Protein AF-A0A011QG50-F1 (afdb_monomer_lite)

Structure (mmCIF, N/CA/C/O backbone):
data_AF-A0A011QG50-F1
#
_entry.id   AF-A0A011QG50-F1
#
loop_
_atom_site.group_PDB
_atom_site.id
_atom_site.type_symbol
_atom_site.label_atom_id
_atom_site.label_alt_id
_atom_site.label_comp_id
_atom_site.label_asym_id
_atom_site.label_entity_id
_atom_site.label_seq_id
_atom_site.pdbx_PDB_ins_code
_atom_site.Cartn_x
_atom_site.Cartn_y
_atom_site.Cartn_z
_atom_site.occupancy
_atom_site.B_iso_or_equiv
_atom_site.auth_seq_id
_atom_site.auth_comp_id
_atom_site.auth_asym_id
_atom_site.auth_atom_id
_atom_site.pdbx_PDB_model_num
ATOM 1 N N . MET A 1 1 ? -49.825 -14.951 46.464 1.00 40.97 1 MET A N 1
ATOM 2 C CA . MET A 1 1 ? -49.455 -16.377 46.532 1.00 40.97 1 MET A CA 1
ATOM 3 C C . MET A 1 1 ? -49.223 -16.840 45.096 1.00 40.97 1 MET A C 1
ATOM 5 O O . MET A 1 1 ? -50.150 -16.717 44.315 1.00 40.97 1 MET A O 1
ATOM 9 N N . VAL A 1 2 ? -47.996 -17.298 44.789 1.00 45.53 2 VAL A N 1
ATOM 10 C CA . VAL A 1 2 ? -47.528 -17.966 43.540 1.00 45.53 2 VAL A CA 1
ATOM 11 C C . VAL A 1 2 ? -47.334 -17.045 42.309 1.00 45.53 2 VAL A C 1
ATOM 13 O O . VAL A 1 2 ? -48.297 -16.632 41.684 1.00 45.53 2 VAL A O 1
ATOM 16 N N . ARG A 1 3 ? -46.117 -16.498 42.114 1.00 43.34 3 ARG A N 1
ATOM 17 C CA . ARG A 1 3 ? -45.007 -16.965 41.225 1.00 43.34 3 ARG A CA 1
ATOM 18 C C . ARG A 1 3 ? -45.334 -16.807 39.729 1.00 43.34 3 ARG A C 1
ATOM 20 O O . ARG A 1 3 ? -46.219 -17.487 39.243 1.00 43.34 3 ARG A O 1
ATOM 27 N N . SER A 1 4 ? -44.786 -15.837 38.994 1.00 47.53 4 SER A N 1
ATOM 28 C CA . SER A 1 4 ? -43.402 -15.739 38.478 1.00 47.53 4 SER A CA 1
ATOM 29 C C . SER A 1 4 ? -42.920 -16.968 37.684 1.00 47.53 4 SER A C 1
ATOM 31 O O . SER A 1 4 ? -43.011 -18.094 38.173 1.00 47.53 4 SER A O 1
ATOM 33 N N . ARG A 1 5 ? -42.319 -16.676 36.511 1.00 51.88 5 ARG A N 1
ATOM 34 C CA . ARG A 1 5 ? -41.835 -17.545 35.407 1.00 51.88 5 ARG A CA 1
ATOM 35 C C . ARG A 1 5 ? -42.927 -17.838 34.361 1.00 51.88 5 ARG A C 1
ATOM 37 O O . ARG A 1 5 ? -44.061 -18.077 34.735 1.00 51.88 5 ARG A O 1
ATOM 44 N N . LEU A 1 6 ? -42.716 -17.798 33.049 1.00 47.34 6 LEU A N 1
ATOM 45 C CA . LEU A 1 6 ? -41.525 -17.993 32.222 1.00 47.34 6 LEU A CA 1
ATOM 46 C C . LEU A 1 6 ? -41.565 -16.964 31.071 1.00 47.34 6 LEU A C 1
ATOM 48 O O . LEU A 1 6 ? -42.447 -17.023 30.216 1.00 47.34 6 LEU A O 1
ATOM 52 N N . ARG A 1 7 ? -40.615 -16.027 31.038 1.00 48.31 7 ARG A N 1
ATOM 53 C CA . ARG A 1 7 ? -40.176 -15.382 29.793 1.00 48.31 7 ARG A CA 1
ATOM 54 C C . ARG A 1 7 ? -38.903 -16.123 29.406 1.00 48.31 7 ARG A C 1
ATOM 56 O O . ARG A 1 7 ? -37.806 -15.643 29.651 1.00 48.31 7 ARG A O 1
ATOM 63 N N . ASP A 1 8 ? -39.071 -17.334 28.895 1.00 42.47 8 ASP A N 1
ATOM 64 C CA . ASP A 1 8 ? -37.956 -18.134 28.402 1.00 42.47 8 ASP A CA 1
ATOM 65 C C . ASP A 1 8 ? -37.677 -17.683 26.970 1.00 42.47 8 ASP A C 1
ATOM 67 O O . ASP A 1 8 ? -38.165 -18.252 25.997 1.00 42.47 8 ASP A O 1
ATOM 71 N N . ALA A 1 9 ? -36.938 -16.582 26.855 1.00 41.72 9 ALA A N 1
ATOM 72 C CA . ALA A 1 9 ? -36.174 -16.303 25.656 1.00 41.72 9 ALA A CA 1
ATOM 73 C C . ALA A 1 9 ? -34.884 -17.130 25.758 1.00 41.72 9 ALA A C 1
ATOM 75 O O . ALA A 1 9 ? -34.063 -16.843 26.631 1.00 41.72 9 ALA A O 1
ATOM 76 N N . PRO A 1 10 ? -34.664 -18.148 24.910 1.00 44.59 10 PRO A N 1
ATOM 77 C CA . PRO A 1 10 ? -33.331 -18.695 24.759 1.00 44.59 10 PRO A CA 1
ATOM 78 C C . PRO A 1 10 ? -32.498 -17.641 24.028 1.00 44.59 10 PRO A C 1
ATOM 80 O O . PRO A 1 10 ? -32.569 -17.499 22.808 1.00 44.59 10 PRO A O 1
ATOM 83 N N . VAL A 1 11 ? -31.718 -16.877 24.794 1.00 48.44 11 VAL A N 1
ATOM 84 C CA . VAL A 1 11 ? -30.544 -16.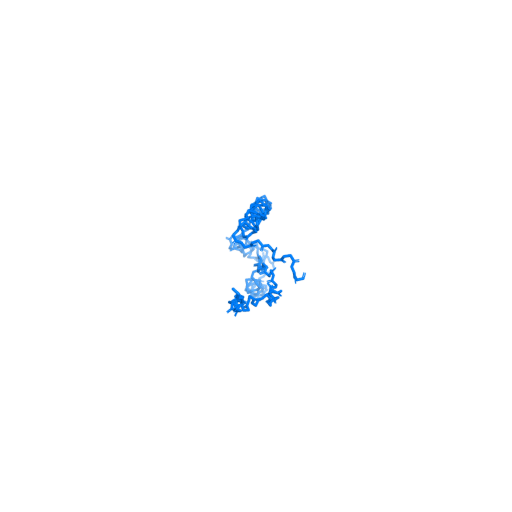178 24.274 1.00 48.44 11 VAL A CA 1
ATOM 85 C C . VAL A 1 11 ? -29.610 -17.279 23.786 1.00 48.44 11 VAL A C 1
ATOM 87 O O . VAL A 1 11 ? -28.896 -17.902 24.570 1.00 48.44 11 VAL A O 1
ATOM 90 N N . LEU A 1 12 ? -29.692 -17.594 22.494 1.00 46.47 12 LEU A N 1
ATOM 91 C CA . LEU A 1 12 ? -28.759 -18.484 21.821 1.00 46.47 12 LEU A CA 1
ATOM 92 C C . LEU A 1 12 ? -27.391 -17.799 21.803 1.00 46.47 12 LEU A C 1
ATOM 94 O O . LEU A 1 12 ? -27.000 -17.152 20.839 1.00 46.47 12 LEU A O 1
ATOM 98 N N . ASN A 1 13 ? -26.664 -17.952 22.905 1.00 53.91 13 ASN A N 1
ATOM 99 C CA . ASN A 1 13 ? -25.222 -17.800 22.960 1.00 53.91 13 ASN A CA 1
ATOM 100 C C . ASN A 1 13 ? -24.597 -19.045 22.315 1.00 53.91 13 ASN A C 1
ATOM 102 O O . ASN A 1 13 ? -24.074 -19.934 22.985 1.00 53.91 13 ASN A O 1
ATOM 106 N N . SER A 1 14 ? -24.736 -19.154 20.998 1.00 41.03 14 SER A N 1
ATOM 107 C CA . SER A 1 14 ? -24.010 -20.121 20.186 1.00 41.03 14 SER A CA 1
ATOM 108 C C . SER A 1 14 ? -22.854 -19.391 19.523 1.00 41.03 14 SER A C 1
ATOM 110 O O . SER A 1 14 ? -23.038 -18.703 18.527 1.00 41.03 14 SER A O 1
ATOM 112 N N . ALA A 1 15 ? -21.683 -19.524 20.145 1.00 42.66 15 ALA A N 1
ATOM 113 C CA . ALA A 1 15 ? -20.357 -19.510 19.541 1.00 42.66 15 ALA A CA 1
ATOM 114 C C . ALA A 1 15 ? -20.302 -19.157 18.039 1.00 42.66 15 ALA A C 1
ATOM 116 O O . ALA A 1 15 ? -20.137 -20.035 17.194 1.00 42.66 15 ALA A O 1
ATOM 117 N N . HIS A 1 16 ? -20.328 -17.866 17.709 1.00 36.91 16 HIS A N 1
ATOM 118 C CA . HIS A 1 16 ? -19.753 -17.387 16.456 1.00 36.91 16 HIS A CA 1
ATOM 119 C C . HIS A 1 16 ? -18.247 -17.219 16.671 1.00 36.91 16 HIS A C 1
ATOM 121 O O . HIS A 1 16 ? -17.723 -16.116 16.792 1.00 36.91 16 HIS A O 1
ATOM 127 N N . SER A 1 17 ? -17.528 -18.344 16.720 1.00 44.78 17 SER A N 1
ATOM 128 C CA . SER A 1 17 ? -16.102 -18.368 16.386 1.00 44.78 17 SER A CA 1
ATOM 129 C C . SER A 1 17 ? -15.947 -18.316 14.862 1.00 44.78 17 SER A C 1
ATOM 131 O O . SER A 1 17 ? -15.304 -19.170 14.255 1.00 44.78 17 SER A O 1
ATOM 133 N N . GLU A 1 18 ? -16.577 -17.341 14.216 1.00 41.69 18 GLU A N 1
ATOM 134 C CA . GLU A 1 18 ? -16.320 -17.038 12.816 1.00 41.69 18 GLU A CA 1
ATOM 135 C C . GLU A 1 18 ? -15.142 -16.079 12.800 1.00 41.69 18 GLU A C 1
ATOM 137 O O . GLU A 1 18 ? -15.270 -14.863 12.892 1.00 41.69 18 GLU A O 1
ATOM 142 N N . THR A 1 19 ? -13.960 -16.696 12.814 1.00 44.38 19 THR A N 1
ATOM 143 C CA . THR A 1 19 ? -12.802 -16.268 12.031 1.00 44.38 19 THR A CA 1
ATOM 144 C C . THR A 1 19 ? -12.816 -14.786 11.663 1.00 44.38 19 THR A C 1
ATOM 146 O O . THR A 1 19 ? -13.357 -14.393 10.629 1.00 44.38 19 THR A O 1
ATOM 149 N N . ASN A 1 20 ? -12.144 -13.974 12.481 1.00 49.62 20 ASN A N 1
ATOM 150 C CA . ASN A 1 20 ? -11.672 -12.650 12.091 1.00 49.62 20 ASN A CA 1
ATOM 151 C C . ASN A 1 20 ? -10.600 -12.816 10.995 1.00 49.62 20 ASN A C 1
ATOM 153 O O . ASN A 1 20 ? -9.400 -12.666 11.221 1.00 49.62 20 ASN A O 1
ATOM 157 N N . CYS A 1 21 ? -11.036 -13.235 9.810 1.00 43.34 21 CYS A N 1
ATOM 158 C CA . CYS A 1 21 ? -10.248 -13.266 8.598 1.00 43.34 21 CYS A CA 1
ATOM 159 C C . CYS A 1 21 ? -10.260 -11.849 8.043 1.00 43.34 21 CYS A C 1
ATOM 161 O O . CYS A 1 21 ? -11.106 -11.491 7.228 1.00 43.34 21 CYS A O 1
ATOM 163 N N . VAL A 1 22 ? -9.308 -11.030 8.485 1.00 57.66 22 VAL A N 1
ATOM 164 C CA . VAL A 1 22 ? -8.930 -9.857 7.698 1.00 57.66 22 VAL A CA 1
ATOM 165 C C . VAL A 1 22 ? -8.443 -10.397 6.348 1.00 57.66 22 VAL A C 1
ATOM 167 O O . VAL A 1 22 ? -7.493 -11.187 6.344 1.00 57.66 22 VAL A O 1
ATOM 170 N N . PRO A 1 23 ? -9.075 -10.048 5.213 1.00 57.56 23 PRO A N 1
ATOM 171 C CA . PRO A 1 23 ? -8.608 -10.514 3.920 1.00 57.56 23 PRO A CA 1
ATOM 172 C C . PRO A 1 23 ? -7.209 -9.940 3.691 1.00 57.56 23 PRO A C 1
ATOM 174 O O . PRO A 1 23 ? -7.013 -8.725 3.669 1.00 57.56 23 PRO A O 1
ATOM 177 N N . VAL A 1 24 ? -6.221 -10.825 3.560 1.00 57.53 24 VAL A N 1
ATOM 178 C CA . VAL A 1 24 ? -4.893 -10.447 3.079 1.00 57.53 24 VAL A CA 1
ATOM 179 C C . VAL A 1 24 ? -5.074 -10.081 1.612 1.00 57.53 24 VAL A C 1
ATOM 181 O O . VAL A 1 24 ? -5.269 -10.957 0.773 1.00 57.53 24 VAL A O 1
ATOM 184 N N . ILE A 1 25 ? -5.085 -8.784 1.310 1.00 57.34 25 ILE A N 1
ATOM 185 C CA . ILE A 1 25 ? -5.125 -8.295 -0.068 1.00 57.34 25 ILE A CA 1
ATOM 186 C C . ILE A 1 25 ? -3.764 -8.647 -0.692 1.00 57.34 25 ILE A C 1
ATOM 188 O O . ILE A 1 25 ? -2.739 -8.194 -0.171 1.00 57.34 25 ILE A O 1
ATOM 192 N N . PRO A 1 26 ? -3.706 -9.479 -1.749 1.00 58.38 26 PRO A N 1
ATOM 193 C CA . PRO A 1 26 ? -2.443 -9.786 -2.405 1.00 58.38 26 PRO A CA 1
ATOM 194 C C . PRO A 1 26 ? -1.881 -8.498 -3.020 1.00 58.38 26 PRO A C 1
ATOM 196 O O . PRO A 1 26 ? -2.507 -7.890 -3.879 1.00 58.38 26 PRO A O 1
ATOM 199 N N . MET A 1 27 ? -0.702 -8.070 -2.558 1.00 62.59 27 MET A N 1
ATOM 200 C CA . MET A 1 27 ? -0.066 -6.809 -2.974 1.00 62.59 27 MET A CA 1
ATOM 201 C C . MET A 1 27 ? 0.574 -6.858 -4.375 1.00 62.59 27 MET A C 1
ATOM 203 O O . MET A 1 27 ? 1.177 -5.879 -4.803 1.00 62.59 27 MET A O 1
ATOM 207 N N . LEU A 1 28 ? 0.480 -7.985 -5.092 1.00 68.12 28 LEU A N 1
ATOM 208 C CA . LEU A 1 28 ? 1.027 -8.129 -6.441 1.00 68.12 28 LEU A CA 1
ATOM 209 C C . LEU A 1 28 ? 0.222 -9.150 -7.256 1.00 68.12 28 LEU A C 1
ATOM 211 O O . LEU A 1 28 ? 0.059 -10.295 -6.831 1.00 68.12 28 LEU A O 1
ATOM 215 N N . ASP A 1 29 ? -0.241 -8.747 -8.439 1.00 75.31 29 ASP A N 1
ATOM 216 C CA . ASP A 1 29 ? -1.026 -9.613 -9.318 1.00 75.31 29 ASP A CA 1
ATOM 217 C C . ASP A 1 29 ? -0.133 -10.5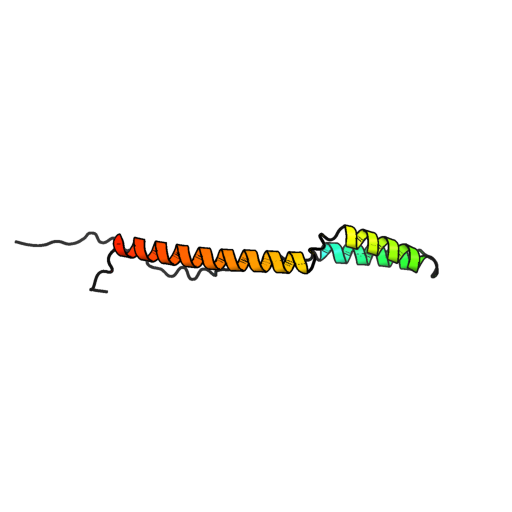65 -10.137 1.00 75.31 29 ASP A C 1
ATOM 219 O O . ASP A 1 29 ? 0.700 -10.113 -10.932 1.00 75.31 29 ASP A O 1
ATOM 223 N N . PRO A 1 30 ? -0.335 -11.893 -10.045 1.00 75.12 30 PRO A N 1
ATOM 224 C CA . PRO A 1 30 ? 0.471 -12.871 -10.779 1.00 75.12 30 PRO A CA 1
ATOM 225 C C . PRO A 1 30 ? 0.324 -12.750 -12.304 1.00 75.12 30 PRO A C 1
ATOM 227 O O . PRO A 1 30 ? 1.279 -12.988 -13.038 1.00 75.12 30 PRO A O 1
ATOM 230 N N . ARG A 1 31 ? -0.832 -12.283 -12.796 1.00 75.31 31 ARG A N 1
ATOM 231 C CA . ARG A 1 31 ? -1.082 -12.071 -14.236 1.00 75.31 31 ARG A CA 1
ATOM 232 C C . ARG A 1 31 ? -0.157 -11.022 -14.852 1.00 75.31 31 ARG A C 1
ATOM 234 O O . ARG A 1 31 ? 0.220 -11.123 -16.015 1.00 75.31 31 ARG A O 1
ATOM 241 N N . ILE A 1 32 ? 0.211 -10.014 -14.065 1.00 77.50 32 ILE A N 1
ATOM 242 C CA . ILE A 1 32 ? 1.078 -8.920 -14.503 1.00 77.50 32 ILE A CA 1
ATOM 243 C C . ILE A 1 32 ? 2.517 -9.440 -14.685 1.00 77.50 32 ILE A C 1
ATOM 245 O O . ILE A 1 32 ? 3.186 -9.095 -15.661 1.00 77.50 32 ILE A O 1
ATOM 249 N N . LEU A 1 33 ? 2.966 -10.341 -13.802 1.00 80.00 33 LEU A N 1
ATOM 250 C CA . LEU A 1 33 ? 4.258 -11.026 -13.927 1.00 80.00 33 LEU A CA 1
ATOM 251 C C . LEU A 1 33 ? 4.308 -11.957 -15.147 1.00 80.00 33 LEU A C 1
ATOM 253 O O . LEU A 1 33 ? 5.314 -11.982 -15.859 1.00 80.00 33 LEU A O 1
ATOM 257 N N . GLU A 1 34 ? 3.224 -12.685 -15.415 1.00 81.38 34 GLU A N 1
ATOM 258 C CA . GLU A 1 34 ? 3.106 -13.545 -16.599 1.00 81.38 34 GLU A CA 1
ATOM 259 C C . GLU A 1 34 ? 3.182 -12.734 -17.904 1.00 81.38 34 GLU A C 1
ATOM 261 O O . GLU A 1 34 ? 3.914 -13.105 -18.825 1.00 81.38 34 GLU A O 1
ATOM 266 N N . GLU A 1 35 ? 2.499 -11.585 -17.976 1.00 81.81 35 GLU A N 1
ATOM 267 C CA . GLU A 1 35 ? 2.531 -10.716 -19.157 1.00 81.81 35 GLU A CA 1
ATOM 268 C C . GLU A 1 35 ? 3.926 -10.110 -19.400 1.00 81.81 35 GLU A C 1
ATOM 270 O O . GLU A 1 35 ? 4.378 -10.024 -20.548 1.00 81.81 35 GLU A O 1
ATOM 275 N N . LEU A 1 36 ? 4.647 -9.730 -18.336 1.00 83.00 36 LEU A N 1
ATOM 276 C CA . LEU A 1 36 ? 6.039 -9.283 -18.438 1.00 83.00 36 LEU A CA 1
ATOM 277 C C . LEU A 1 36 ? 6.933 -10.397 -18.994 1.00 83.00 36 LEU A C 1
ATOM 279 O O . LEU A 1 36 ? 7.689 -10.151 -19.933 1.00 83.00 36 LEU A O 1
ATOM 283 N N . GLY A 1 37 ? 6.838 -11.611 -18.443 1.00 80.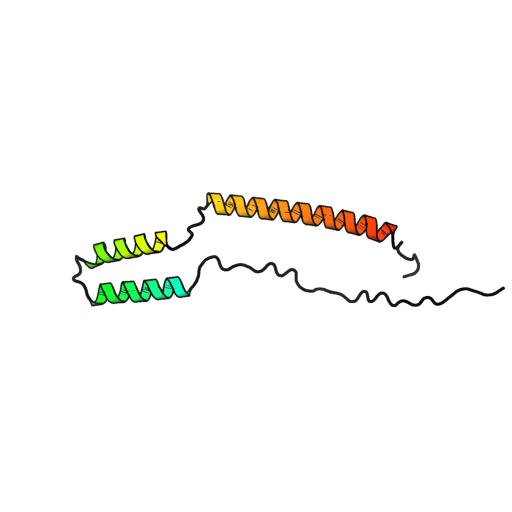75 37 GLY A N 1
ATOM 284 C CA . GLY A 1 37 ? 7.629 -12.758 -18.889 1.00 80.75 37 GLY A CA 1
ATOM 285 C C . GLY A 1 37 ? 7.404 -13.078 -20.368 1.00 80.75 37 GLY A C 1
ATOM 286 O O . GLY A 1 37 ? 8.367 -13.256 -21.117 1.00 80.75 37 GLY A O 1
ATOM 287 N N . ALA A 1 38 ? 6.145 -13.052 -20.813 1.00 82.94 38 ALA A N 1
ATOM 288 C CA . ALA A 1 38 ? 5.785 -13.262 -22.213 1.00 82.94 38 ALA A CA 1
ATOM 289 C C . ALA A 1 38 ? 6.361 -12.173 -23.138 1.00 82.94 38 ALA A C 1
ATOM 291 O O . ALA A 1 38 ? 6.944 -12.481 -24.181 1.00 82.94 38 ALA A O 1
ATOM 292 N N . ARG A 1 39 ? 6.256 -10.894 -22.747 1.00 79.44 39 ARG A N 1
ATOM 293 C CA . ARG A 1 39 ? 6.808 -9.765 -23.519 1.00 79.44 39 ARG A CA 1
ATOM 294 C C . ARG A 1 39 ? 8.337 -9.794 -23.567 1.00 79.44 39 ARG A C 1
ATOM 296 O O . ARG A 1 39 ? 8.910 -9.551 -24.626 1.00 79.44 39 ARG A O 1
ATOM 303 N N . LEU A 1 40 ? 8.998 -10.123 -22.457 1.00 80.56 40 LEU A N 1
ATOM 304 C CA . LEU A 1 40 ? 10.456 -10.228 -22.379 1.00 80.56 40 LEU A CA 1
ATOM 305 C C . LEU A 1 40 ? 10.974 -11.385 -23.248 1.00 80.56 40 LEU A C 1
ATOM 307 O O . LEU A 1 40 ? 11.913 -11.199 -24.019 1.00 80.56 40 LEU A O 1
ATOM 311 N N . GLY A 1 41 ? 10.317 -12.549 -23.186 1.00 78.19 41 GLY A N 1
ATOM 312 C CA . GLY A 1 41 ? 10.639 -13.705 -24.024 1.00 78.19 41 GLY A CA 1
ATOM 313 C C . GLY A 1 41 ? 10.497 -13.412 -25.519 1.00 78.19 41 GLY A C 1
ATOM 314 O O . GLY A 1 41 ? 11.371 -13.783 -26.301 1.00 78.19 41 GLY A O 1
ATOM 315 N N . GLY A 1 42 ? 9.454 -12.672 -25.914 1.00 77.81 42 GLY A N 1
ATOM 316 C CA . GLY A 1 42 ? 9.257 -12.242 -27.302 1.00 77.81 42 GLY A CA 1
ATOM 317 C C . GLY A 1 42 ? 10.363 -11.317 -27.820 1.00 77.81 42 GLY A C 1
ATOM 318 O O . GLY A 1 42 ? 10.814 -11.474 -28.952 1.00 77.81 42 GLY A O 1
ATOM 319 N N . ILE A 1 43 ? 10.852 -10.390 -26.990 1.00 77.31 43 ILE A N 1
ATOM 320 C CA . ILE A 1 43 ? 11.945 -9.476 -27.364 1.00 77.31 43 ILE A CA 1
ATOM 321 C C . ILE A 1 43 ? 13.279 -10.215 -27.472 1.00 77.31 43 ILE A C 1
ATOM 323 O O . ILE A 1 43 ? 14.031 -9.977 -28.413 1.00 77.31 43 ILE A O 1
ATOM 327 N N . ILE A 1 44 ? 13.551 -11.142 -26.552 1.00 75.31 44 ILE A N 1
ATOM 328 C CA . ILE A 1 44 ? 14.764 -11.969 -26.585 1.00 75.31 44 ILE A CA 1
ATOM 329 C C . ILE A 1 44 ? 14.782 -12.864 -27.833 1.00 75.31 44 ILE A C 1
ATOM 331 O O . ILE A 1 44 ? 15.829 -13.024 -28.452 1.00 75.31 44 ILE A O 1
ATOM 335 N N . ALA A 1 45 ? 13.632 -13.414 -28.235 1.00 73.31 45 ALA A N 1
ATOM 336 C CA . ALA A 1 45 ? 13.526 -14.259 -29.424 1.00 73.31 45 ALA A CA 1
ATOM 337 C C . ALA A 1 45 ? 13.623 -13.480 -30.750 1.00 73.31 45 ALA A C 1
ATOM 339 O O . ALA A 1 45 ? 14.020 -14.052 -31.763 1.00 73.31 45 ALA A O 1
ATOM 340 N N . ALA A 1 46 ? 13.246 -12.197 -30.763 1.00 70.62 46 ALA A N 1
ATOM 341 C CA . ALA A 1 46 ? 13.093 -11.409 -31.987 1.00 70.62 46 ALA A CA 1
ATOM 342 C C . ALA A 1 46 ? 14.194 -10.359 -32.230 1.00 70.62 46 ALA A C 1
ATOM 344 O O . ALA A 1 46 ? 14.174 -9.719 -33.280 1.00 70.62 46 ALA A O 1
ATOM 345 N N . SER A 1 47 ? 15.121 -10.126 -31.291 1.00 66.00 47 SER A N 1
ATOM 346 C CA . SER A 1 47 ? 16.092 -9.019 -31.380 1.00 66.00 47 SER A CA 1
ATOM 347 C C . SER A 1 47 ? 17.560 -9.457 -31.249 1.00 66.00 47 SER A C 1
ATOM 349 O O . SER A 1 47 ? 17.872 -10.326 -30.435 1.00 66.00 47 SER A O 1
ATOM 351 N N . PRO A 1 48 ? 18.491 -8.830 -32.000 1.00 72.12 48 PRO A N 1
ATOM 352 C CA . PRO A 1 48 ? 19.931 -9.011 -31.815 1.00 72.12 48 PRO A CA 1
ATOM 353 C C . PRO A 1 48 ? 20.371 -8.660 -30.388 1.00 72.12 48 PRO A C 1
ATOM 355 O O . PRO A 1 48 ? 19.806 -7.759 -29.770 1.00 72.12 48 PRO A O 1
ATOM 358 N N . ALA A 1 49 ? 21.428 -9.307 -29.885 1.00 68.81 49 ALA A N 1
ATOM 359 C CA . ALA A 1 49 ? 21.892 -9.172 -28.497 1.00 68.81 49 ALA A CA 1
ATOM 360 C C . ALA A 1 49 ? 22.095 -7.716 -28.014 1.00 68.81 49 ALA A C 1
ATOM 362 O O . ALA A 1 49 ? 21.910 -7.437 -26.832 1.00 68.81 49 ALA A O 1
ATOM 363 N N . ALA A 1 50 ? 22.421 -6.787 -28.919 1.00 65.00 50 ALA A N 1
ATOM 364 C CA . ALA A 1 50 ? 22.597 -5.366 -28.613 1.00 65.00 50 ALA A CA 1
ATOM 365 C C . ALA A 1 50 ? 21.276 -4.604 -28.356 1.00 65.00 50 ALA A C 1
ATOM 367 O O . ALA A 1 50 ? 21.257 -3.661 -27.568 1.00 65.00 50 ALA A O 1
ATOM 368 N N . ASP A 1 51 ? 20.163 -5.014 -28.973 1.00 75.56 51 ASP A N 1
ATOM 369 C CA . ASP A 1 51 ? 18.857 -4.352 -28.826 1.00 75.56 51 ASP A CA 1
ATOM 370 C C . ASP A 1 51 ? 18.033 -4.916 -27.659 1.00 75.56 51 ASP A C 1
ATOM 372 O O . ASP A 1 51 ? 17.116 -4.254 -27.162 1.00 75.56 51 ASP A O 1
ATOM 376 N N . ILE A 1 52 ? 18.387 -6.113 -27.173 1.00 80.44 52 ILE A N 1
ATOM 377 C CA . ILE A 1 52 ? 17.741 -6.750 -26.016 1.00 80.44 52 ILE A CA 1
ATOM 378 C C . ILE A 1 52 ? 17.853 -5.854 -24.783 1.00 80.44 52 ILE A C 1
ATOM 380 O O . ILE A 1 52 ? 16.850 -5.622 -24.114 1.00 80.44 52 ILE A O 1
ATOM 384 N N . GLU A 1 53 ? 19.038 -5.308 -24.492 1.00 76.06 53 GLU A N 1
ATOM 385 C CA . GLU A 1 53 ? 19.250 -4.484 -23.295 1.00 76.06 53 GLU A CA 1
ATOM 386 C C . GLU A 1 53 ? 18.361 -3.231 -23.305 1.00 76.06 53 GLU A C 1
ATOM 388 O O . GLU A 1 53 ? 17.694 -2.913 -22.315 1.00 76.06 53 GLU A O 1
ATOM 393 N N . LYS A 1 54 ? 18.309 -2.536 -24.445 1.00 77.38 54 LYS A N 1
ATOM 394 C CA . LYS A 1 54 ? 17.541 -1.297 -24.606 1.00 77.38 54 LYS A CA 1
ATOM 395 C C . LYS A 1 54 ? 16.037 -1.549 -24.490 1.00 77.38 54 LYS A C 1
ATOM 397 O O . LYS A 1 54 ? 15.338 -0.823 -23.779 1.00 77.38 54 LYS A O 1
ATOM 402 N N . ASN A 1 55 ? 15.553 -2.597 -25.149 1.00 81.12 55 ASN A N 1
ATOM 403 C CA . ASN A 1 55 ? 14.144 -2.965 -25.140 1.00 81.12 55 ASN A CA 1
ATOM 404 C C . ASN A 1 55 ? 13.703 -3.535 -23.781 1.00 81.12 55 ASN A C 1
ATOM 406 O O . ASN A 1 55 ? 12.646 -3.160 -23.276 1.00 81.12 55 ASN A O 1
ATOM 410 N N . ALA A 1 56 ? 14.535 -4.354 -23.132 1.00 82.31 56 ALA A N 1
ATOM 411 C CA . ALA A 1 56 ? 14.278 -4.858 -21.785 1.00 82.31 56 ALA A CA 1
ATOM 412 C C . ALA A 1 56 ? 14.215 -3.718 -20.758 1.00 82.31 56 ALA A C 1
ATOM 414 O O . ALA A 1 56 ? 13.291 -3.676 -19.949 1.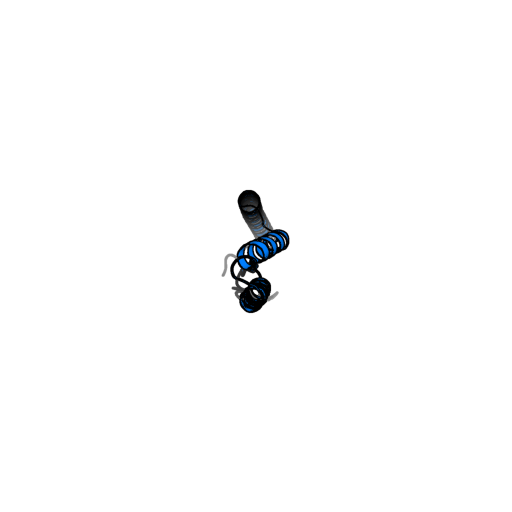00 82.31 56 ALA A O 1
ATOM 415 N N . ARG A 1 57 ? 15.134 -2.743 -20.823 1.00 80.12 57 ARG A N 1
ATOM 416 C CA . ARG A 1 57 ? 15.111 -1.567 -19.936 1.00 80.12 57 ARG A CA 1
ATOM 417 C C . ARG A 1 57 ? 13.837 -0.739 -20.116 1.00 80.12 57 ARG A C 1
ATOM 419 O O . ARG A 1 57 ? 13.244 -0.321 -19.126 1.00 80.12 57 ARG A O 1
ATOM 426 N N . SER A 1 58 ? 13.395 -0.529 -21.356 1.00 82.69 58 SER A N 1
ATOM 427 C CA . SER A 1 58 ? 12.154 0.201 -21.648 1.00 82.69 58 SER A CA 1
ATOM 428 C C . SER A 1 58 ? 10.904 -0.545 -21.166 1.00 82.69 58 SER A C 1
ATOM 430 O O . SER A 1 58 ? 10.009 0.077 -20.586 1.00 82.69 58 SER A O 1
ATOM 432 N N . LEU A 1 59 ? 10.860 -1.872 -21.332 1.00 84.19 59 LEU A N 1
ATOM 433 C CA . LEU A 1 59 ? 9.785 -2.706 -20.794 1.00 84.19 59 LEU A CA 1
ATOM 434 C C . LEU A 1 59 ? 9.737 -2.665 -19.267 1.00 84.19 59 LEU A C 1
ATOM 436 O O . LEU A 1 59 ? 8.661 -2.468 -18.713 1.00 84.19 59 LEU A O 1
ATOM 440 N N . LEU A 1 60 ? 10.880 -2.816 -18.592 1.00 82.62 60 LEU A N 1
ATOM 441 C CA . LEU A 1 60 ? 10.963 -2.763 -17.131 1.00 82.62 60 LEU A CA 1
ATOM 442 C C . LEU A 1 60 ? 10.559 -1.387 -16.599 1.00 82.62 60 LEU A C 1
ATOM 444 O O . LEU A 1 60 ? 9.783 -1.308 -15.655 1.00 82.62 60 LEU A O 1
ATOM 448 N N . ALA A 1 61 ? 11.002 -0.301 -17.238 1.00 80.25 61 ALA A N 1
ATOM 449 C CA . ALA A 1 61 ? 10.574 1.050 -16.877 1.00 80.25 61 ALA A CA 1
ATOM 450 C C . ALA A 1 61 ? 9.053 1.233 -17.037 1.00 80.25 61 ALA A C 1
ATOM 452 O O . ALA A 1 61 ? 8.395 1.749 -16.138 1.00 80.25 61 ALA A O 1
ATOM 453 N N . SER A 1 62 ? 8.488 0.741 -18.144 1.00 80.25 62 SER A N 1
ATOM 454 C CA . SER A 1 62 ? 7.040 0.779 -18.410 1.00 80.25 62 SER A CA 1
ATOM 455 C C . SER A 1 62 ? 6.235 -0.143 -17.487 1.00 80.25 62 SER A C 1
ATOM 457 O O . SER A 1 62 ? 5.036 0.045 -17.294 1.00 80.25 62 SER A O 1
ATOM 459 N N . PHE A 1 63 ? 6.872 -1.180 -16.948 1.00 80.25 63 PHE A N 1
ATOM 460 C CA . PHE A 1 63 ? 6.279 -2.106 -15.995 1.00 80.25 63 PHE A CA 1
ATOM 461 C C . PHE A 1 63 ? 6.259 -1.516 -14.588 1.00 80.25 63 PHE A C 1
ATOM 463 O O . PHE A 1 63 ? 5.212 -1.500 -13.951 1.00 80.25 63 PHE A O 1
ATOM 470 N N . PHE A 1 64 ? 7.379 -0.948 -14.137 1.00 77.81 64 PHE A N 1
ATOM 471 C CA . PHE A 1 64 ? 7.451 -0.240 -12.862 1.00 77.81 64 PHE A CA 1
ATOM 472 C C . PHE A 1 64 ? 6.514 0.968 -12.813 1.00 77.81 64 PHE A C 1
ATOM 474 O O . PHE A 1 64 ? 5.971 1.247 -11.756 1.00 77.81 64 PHE A O 1
ATOM 481 N N . SER A 1 65 ? 6.244 1.633 -13.941 1.00 75.69 65 SER A N 1
ATOM 482 C CA . SER A 1 65 ? 5.229 2.694 -13.996 1.00 75.69 65 SER A CA 1
ATOM 483 C C . SER A 1 65 ? 3.782 2.190 -13.928 1.0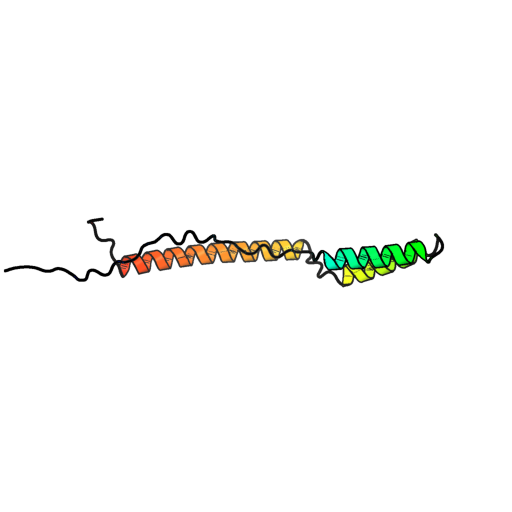0 75.69 65 SER A C 1
ATOM 485 O O . SER A 1 65 ? 2.876 2.988 -13.719 1.00 75.69 65 SER A O 1
ATOM 487 N N . LYS A 1 66 ? 3.543 0.899 -14.197 1.00 70.62 66 LYS A N 1
ATOM 488 C CA . LYS A 1 66 ? 2.209 0.272 -14.160 1.00 70.62 66 LYS A CA 1
ATOM 489 C C . LYS A 1 66 ? 1.910 -0.417 -12.835 1.00 70.62 66 LYS A C 1
ATOM 491 O O . LYS A 1 66 ? 0.742 -0.637 -12.533 1.00 70.62 66 LYS A O 1
ATOM 496 N N . LEU A 1 67 ? 2.940 -0.793 -12.082 1.00 69.62 67 LEU A N 1
ATOM 497 C CA . LEU A 1 67 ? 2.766 -1.202 -10.699 1.00 69.62 67 LEU A CA 1
ATOM 498 C C . LEU A 1 67 ? 2.488 0.062 -9.887 1.00 69.62 67 LEU A C 1
ATOM 500 O O . LEU A 1 67 ? 3.248 1.024 -9.968 1.00 69.62 67 LEU A O 1
ATOM 504 N N . ASP A 1 68 ? 1.396 0.062 -9.129 1.00 65.19 68 ASP A N 1
ATOM 505 C CA . ASP A 1 68 ? 1.151 1.064 -8.093 1.00 65.19 68 ASP A CA 1
ATOM 506 C C . ASP A 1 68 ? 2.175 0.816 -6.981 1.00 65.19 68 ASP A C 1
ATOM 508 O O . ASP A 1 68 ? 1.935 0.079 -6.023 1.00 65.19 68 ASP A O 1
ATOM 512 N N . LEU A 1 69 ? 3.405 1.278 -7.221 1.00 66.19 69 LEU A N 1
ATOM 513 C CA . LEU A 1 69 ? 4.541 1.086 -6.339 1.00 66.19 69 LEU A CA 1
ATOM 514 C C . LEU A 1 69 ? 4.296 1.932 -5.097 1.00 66.19 69 LEU A C 1
ATOM 516 O O . LEU A 1 69 ? 4.770 3.061 -5.008 1.00 66.19 69 LEU A O 1
ATOM 520 N N . VAL A 1 70 ? 3.559 1.366 -4.142 1.00 62.94 70 VAL A N 1
ATOM 521 C CA . VAL A 1 70 ? 3.443 1.923 -2.799 1.00 62.94 70 VAL A CA 1
ATOM 522 C C . VAL A 1 70 ? 4.859 2.006 -2.253 1.00 62.94 70 VAL A C 1
ATOM 524 O O . VAL A 1 70 ? 5.532 0.983 -2.068 1.00 62.94 70 VAL A O 1
ATOM 527 N N . SER A 1 71 ? 5.347 3.228 -2.060 1.00 67.81 71 SER A N 1
ATOM 528 C CA . SER A 1 71 ? 6.685 3.419 -1.521 1.00 67.81 71 SER A CA 1
ATOM 529 C C . SER A 1 71 ? 6.755 2.778 -0.133 1.00 67.81 71 SER A C 1
ATOM 531 O O . SER A 1 71 ? 5.750 2.632 0.570 1.00 67.81 71 SER A O 1
ATOM 533 N N . ARG A 1 72 ? 7.950 2.362 0.298 1.00 72.19 72 ARG A N 1
ATOM 534 C CA . ARG A 1 72 ? 8.102 1.751 1.629 1.00 72.19 72 ARG A CA 1
ATOM 535 C C . ARG A 1 72 ? 7.575 2.668 2.742 1.00 72.19 72 ARG A C 1
ATOM 537 O O . ARG A 1 72 ? 7.002 2.192 3.714 1.00 72.19 72 ARG A O 1
ATOM 544 N N . GLU A 1 73 ? 7.712 3.974 2.548 1.00 70.12 73 GLU A N 1
ATOM 545 C CA . GLU A 1 73 ? 7.212 5.013 3.445 1.00 70.12 73 GLU A CA 1
ATOM 546 C C . GLU A 1 73 ? 5.674 5.033 3.496 1.00 70.12 73 GLU A C 1
ATOM 548 O O . GLU A 1 73 ? 5.091 5.087 4.579 1.00 70.12 73 GLU A O 1
ATOM 553 N N . GLU A 1 74 ? 4.992 4.904 2.356 1.00 73.06 74 GLU A N 1
ATOM 554 C CA . GLU A 1 74 ? 3.528 4.797 2.299 1.00 73.06 74 GLU A CA 1
ATOM 555 C C . GLU A 1 74 ? 3.009 3.494 2.920 1.00 73.06 74 GLU A C 1
ATOM 557 O O . GLU A 1 74 ? 1.973 3.502 3.592 1.00 73.06 74 GLU A O 1
ATOM 562 N N . PHE A 1 75 ? 3.734 2.383 2.759 1.00 77.00 75 PHE A N 1
ATOM 563 C CA . PHE A 1 75 ? 3.398 1.113 3.408 1.00 77.00 75 PHE A CA 1
ATOM 564 C C . PHE A 1 75 ? 3.459 1.226 4.940 1.00 77.00 75 PHE A C 1
ATOM 566 O O . PHE A 1 75 ? 2.559 0.758 5.651 1.00 77.00 75 PHE A O 1
ATOM 573 N N . ASP A 1 76 ? 4.488 1.896 5.460 1.00 73.38 76 ASP A N 1
ATOM 574 C CA . ASP A 1 76 ? 4.638 2.135 6.895 1.00 73.38 76 ASP A CA 1
ATOM 575 C C . ASP A 1 76 ? 3.514 3.044 7.427 1.00 73.38 76 ASP A C 1
ATOM 577 O O . ASP A 1 76 ? 2.949 2.780 8.495 1.00 73.38 76 ASP A O 1
ATOM 581 N N . ILE A 1 77 ? 3.102 4.059 6.656 1.00 83.31 77 ILE A N 1
ATOM 582 C CA . ILE A 1 77 ? 1.950 4.914 6.985 1.00 83.31 77 ILE A CA 1
ATOM 583 C C . ILE A 1 77 ? 0.652 4.094 7.034 1.00 83.31 77 ILE A C 1
ATOM 585 O O . ILE A 1 77 ? -0.101 4.200 8.006 1.00 83.31 77 ILE A O 1
ATOM 589 N N . GLN A 1 78 ? 0.384 3.242 6.039 1.00 74.38 78 GLN A N 1
ATOM 590 C CA . GLN A 1 78 ? -0.812 2.388 6.024 1.00 74.38 78 GLN A CA 1
ATOM 591 C C . GLN A 1 78 ? -0.831 1.413 7.209 1.00 74.38 78 GLN A C 1
ATOM 593 O O . GLN A 1 78 ? -1.870 1.225 7.849 1.00 74.38 78 GLN A O 1
ATOM 598 N N . THR A 1 79 ? 0.328 0.860 7.569 1.00 81.94 79 THR A N 1
ATOM 599 C CA . THR A 1 79 ? 0.480 -0.005 8.747 1.00 81.94 79 THR A CA 1
ATOM 600 C C . THR A 1 79 ? 0.130 0.741 10.037 1.00 81.94 79 THR A C 1
ATOM 602 O O . THR A 1 79 ? -0.618 0.219 10.868 1.00 81.94 79 THR A O 1
ATOM 605 N N . GLN A 1 80 ? 0.596 1.983 10.196 1.00 80.56 80 GLN A N 1
ATOM 606 C CA . GLN A 1 80 ? 0.246 2.820 11.350 1.00 80.56 80 GLN A CA 1
ATOM 607 C C . GLN A 1 80 ? -1.248 3.168 11.390 1.00 80.56 80 GLN A C 1
ATOM 609 O O . GLN A 1 80 ? -1.863 3.158 12.459 1.00 80.56 80 GLN A O 1
ATOM 614 N N . VAL A 1 81 ? -1.862 3.453 10.239 1.00 87.31 81 VAL A N 1
ATOM 615 C CA . VAL A 1 81 ? -3.310 3.699 10.150 1.00 87.31 81 VAL A CA 1
ATOM 616 C C . VAL A 1 81 ? -4.097 2.453 10.569 1.00 87.31 81 VAL A C 1
ATOM 618 O O . VAL A 1 81 ? -5.036 2.564 11.359 1.00 87.31 81 VAL A O 1
ATOM 621 N N . LEU A 1 82 ? -3.691 1.261 10.122 1.00 88.44 82 LEU A N 1
ATOM 622 C CA . LEU A 1 82 ? -4.309 -0.004 10.534 1.00 88.44 82 LEU A CA 1
ATOM 623 C C . LEU A 1 82 ? -4.166 -0.261 12.040 1.00 88.44 82 LEU A C 1
ATOM 625 O O . LEU A 1 82 ? -5.132 -0.682 12.679 1.00 88.44 82 LEU A O 1
ATOM 629 N N . GLN A 1 83 ? -2.999 0.019 12.626 1.00 85.81 83 GLN A N 1
ATOM 630 C CA . GLN A 1 83 ? -2.787 -0.098 14.074 1.00 85.81 83 GLN A CA 1
ATOM 631 C C . GLN A 1 83 ? -3.740 0.811 14.859 1.00 85.81 83 GLN A C 1
ATOM 633 O O . GLN A 1 83 ? -4.470 0.328 15.725 1.00 85.81 83 GLN A O 1
ATOM 638 N N . ARG A 1 84 ? -3.825 2.093 14.488 1.00 85.94 84 ARG A N 1
ATOM 639 C CA . ARG A 1 84 ? -4.737 3.059 15.126 1.00 85.94 84 ARG A CA 1
ATOM 640 C C . ARG A 1 84 ? -6.202 2.647 14.999 1.00 85.94 84 ARG A C 1
ATOM 642 O O . ARG A 1 84 ? -6.982 2.839 15.928 1.00 85.94 84 ARG A O 1
ATOM 649 N N . THR A 1 85 ? -6.599 2.078 13.862 1.00 87.25 85 THR A N 1
ATOM 650 C CA . THR A 1 85 ? -7.968 1.580 13.668 1.00 87.25 85 THR A CA 1
ATOM 651 C C . THR A 1 85 ? -8.262 0.387 14.577 1.00 87.25 85 THR A C 1
ATOM 653 O O . THR A 1 85 ? -9.326 0.349 15.190 1.00 87.25 85 THR A O 1
ATOM 656 N N . ARG A 1 86 ? -7.311 -0.544 14.751 1.00 89.31 86 ARG A N 1
ATOM 657 C CA . ARG A 1 86 ? -7.453 -1.668 15.698 1.00 89.31 86 ARG A CA 1
ATOM 658 C C . ARG A 1 86 ? -7.577 -1.198 17.147 1.00 89.31 86 ARG A C 1
ATOM 660 O O . ARG A 1 86 ? -8.373 -1.754 17.895 1.00 89.31 86 ARG A O 1
ATOM 667 N N . GLU A 1 87 ? -6.824 -0.179 17.547 1.00 89.19 87 GLU A N 1
ATOM 668 C CA . GLU A 1 87 ? -6.936 0.416 18.888 1.00 89.19 87 GLU A CA 1
ATOM 669 C C . GLU A 1 87 ? -8.311 1.052 19.116 1.00 89.19 87 GLU A C 1
ATOM 671 O O . GLU A 1 87 ? -8.939 0.830 20.152 1.00 89.19 87 GLU A O 1
ATOM 676 N N . LYS A 1 88 ? -8.812 1.801 18.126 1.00 88.56 88 LYS A N 1
ATOM 677 C CA . LYS A 1 88 ? -10.150 2.401 18.181 1.00 88.56 88 LYS A CA 1
ATOM 678 C C . LYS A 1 88 ? -11.256 1.348 18.226 1.00 88.56 88 LYS A C 1
ATOM 680 O O . LYS A 1 88 ? -12.199 1.529 18.990 1.00 88.56 88 LYS A O 1
ATOM 685 N N . LEU A 1 89 ? -11.133 0.260 17.459 1.00 93.25 89 LEU A N 1
ATOM 686 C CA . LEU A 1 89 ? -12.079 -0.860 17.510 1.00 93.25 89 LEU A CA 1
ATOM 687 C C . LEU A 1 89 ? -12.139 -1.471 18.910 1.00 93.25 89 LEU A C 1
ATOM 689 O O . LEU A 1 89 ? -13.222 -1.533 19.478 1.00 93.25 89 LEU A O 1
ATOM 693 N N . LYS A 1 90 ? -10.992 -1.779 19.525 1.00 89.56 90 LYS A N 1
ATOM 694 C CA . LYS A 1 90 ? -10.951 -2.298 20.904 1.00 89.56 90 LYS A CA 1
ATOM 695 C C . LYS A 1 90 ? -11.605 -1.354 21.912 1.00 89.56 90 LYS A C 1
ATOM 697 O O . LYS A 1 90 ? -12.331 -1.787 22.799 1.00 89.56 90 LYS A O 1
ATOM 702 N N . ALA A 1 91 ? -11.358 -0.050 21.793 1.00 90.19 91 ALA A N 1
ATOM 703 C CA . ALA A 1 91 ? -11.967 0.933 22.687 1.00 90.19 91 ALA A CA 1
ATOM 704 C C . ALA A 1 91 ? -13.497 0.996 22.535 1.00 90.19 91 ALA A C 1
ATOM 706 O O . ALA A 1 91 ? -14.203 1.221 23.518 1.00 90.19 91 ALA A O 1
ATOM 707 N N . LEU A 1 92 ? -14.009 0.812 21.316 1.00 90.19 92 LEU A N 1
ATOM 708 C CA . LEU A 1 92 ? -15.444 0.742 21.050 1.00 90.19 92 LEU A CA 1
ATOM 709 C C . LEU A 1 92 ? -16.055 -0.570 21.544 1.00 90.19 92 LEU A C 1
ATOM 711 O O . LEU A 1 92 ? -17.102 -0.519 22.179 1.00 90.19 92 LEU A O 1
ATOM 715 N N . GLU A 1 93 ? -15.389 -1.705 21.330 1.00 88.69 93 GLU A N 1
ATOM 716 C CA . GLU A 1 93 ? -15.802 -3.015 21.853 1.00 88.69 93 GLU A CA 1
ATOM 717 C C . GLU A 1 93 ? -15.947 -2.981 23.381 1.00 88.69 93 GLU A C 1
ATOM 719 O O . GLU A 1 93 ? -16.975 -3.390 23.910 1.00 88.69 93 GLU A O 1
ATOM 724 N N . LEU A 1 94 ? -14.988 -2.381 24.097 1.00 89.44 94 LEU A N 1
ATOM 725 C CA . LEU A 1 94 ? -15.068 -2.212 25.555 1.00 89.44 94 LEU A CA 1
ATOM 726 C C . LEU A 1 94 ? -16.248 -1.335 25.993 1.00 89.44 94 LEU A C 1
ATOM 728 O O . LEU A 1 94 ? -16.886 -1.591 27.015 1.00 89.44 94 LEU A O 1
ATOM 732 N N . ARG A 1 95 ? -16.540 -0.273 25.233 1.00 88.44 95 ARG A N 1
ATOM 733 C CA . ARG A 1 95 ? -17.698 0.586 25.508 1.00 88.44 95 ARG A CA 1
ATOM 734 C C . ARG A 1 95 ? -19.002 -0.161 25.263 1.00 88.44 95 ARG A C 1
ATOM 736 O O . ARG A 1 95 ? -19.897 -0.046 26.093 1.00 88.44 95 ARG A O 1
ATOM 743 N N . LEU A 1 96 ? -19.095 -0.930 24.181 1.00 91.00 96 LEU A N 1
ATOM 744 C CA . LEU A 1 96 ? -20.256 -1.771 23.902 1.00 91.00 96 LEU A CA 1
ATOM 745 C C . LEU A 1 96 ? -20.467 -2.792 25.018 1.00 91.00 96 LEU A C 1
ATOM 747 O O . LEU A 1 96 ? -21.552 -2.822 25.580 1.00 91.00 96 LEU A O 1
ATOM 751 N N . GLU A 1 97 ? -19.424 -3.503 25.449 1.00 84.00 97 GLU A N 1
ATOM 752 C CA . GLU A 1 97 ? -19.531 -4.466 26.551 1.00 84.00 97 GLU A CA 1
ATOM 753 C C . GLU A 1 97 ? -20.016 -3.802 27.853 1.00 84.00 97 GLU A 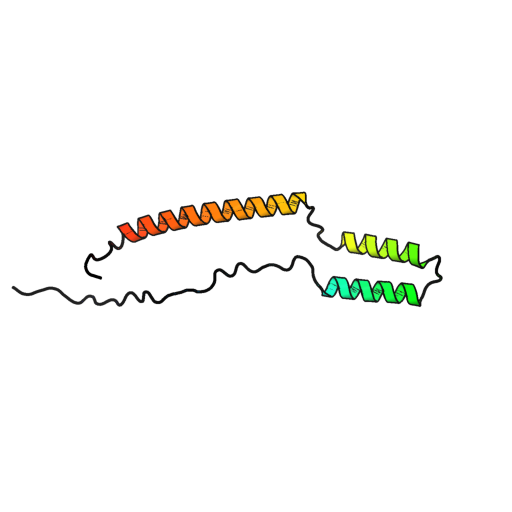C 1
ATOM 755 O O . GLU A 1 97 ? -20.852 -4.346 28.575 1.00 84.00 97 GLU A O 1
ATOM 760 N N . SER A 1 98 ? -19.531 -2.593 28.156 1.00 79.56 98 SER A N 1
ATOM 761 C CA . SER A 1 98 ? -19.985 -1.850 29.336 1.00 79.56 98 SER A CA 1
ATOM 762 C C . SER A 1 98 ? -21.463 -1.455 29.263 1.00 79.56 98 SER A C 1
ATOM 764 O O . SER A 1 98 ? -22.147 -1.479 30.283 1.00 79.56 98 SER A O 1
ATOM 766 N N . LEU A 1 99 ? -21.962 -1.123 28.069 1.00 81.75 99 LEU A N 1
ATOM 767 C CA . LEU A 1 99 ? -23.360 -0.758 27.847 1.00 81.75 99 LEU A CA 1
ATOM 768 C C . LEU A 1 99 ? -24.261 -1.996 27.838 1.00 81.75 99 LEU A C 1
ATOM 770 O O . LEU A 1 99 ? -25.295 -1.992 28.498 1.00 81.75 99 LEU A O 1
ATOM 774 N N . GLU A 1 100 ? -23.836 -3.079 27.189 1.00 80.62 100 GLU A N 1
ATOM 775 C CA . GLU A 1 100 ? -24.553 -4.357 27.178 1.00 80.62 100 GLU A CA 1
ATOM 776 C C . GLU A 1 100 ? -24.700 -4.932 28.592 1.00 80.62 100 GLU A C 1
ATOM 778 O O . GLU A 1 100 ? -25.769 -5.422 28.943 1.00 80.62 100 GLU A O 1
ATOM 783 N N . ARG A 1 101 ? -23.678 -4.801 29.451 1.00 76.69 101 ARG A N 1
ATOM 784 C CA . ARG A 1 101 ? -23.756 -5.201 30.871 1.00 76.69 101 ARG A CA 1
ATOM 785 C C . ARG A 1 101 ? -24.715 -4.346 31.702 1.00 76.69 101 ARG A C 1
ATOM 787 O O . ARG A 1 101 ? -25.226 -4.829 32.710 1.00 76.69 101 ARG A O 1
ATOM 794 N N . LEU A 1 102 ? -24.919 -3.081 31.330 1.00 73.88 102 LEU A N 1
ATOM 795 C CA . LEU A 1 102 ? -25.886 -2.197 31.991 1.00 73.88 102 LEU A CA 1
ATOM 796 C C . LEU A 1 102 ? -27.320 -2.507 31.548 1.00 73.88 102 LEU A C 1
ATOM 798 O O . LEU A 1 102 ? -28.239 -2.415 32.359 1.00 73.88 102 LEU A O 1
ATOM 802 N N . GLU A 1 103 ? -27.505 -2.861 30.276 1.00 74.38 103 GLU A N 1
ATOM 803 C CA . GLU A 1 103 ? -28.814 -3.165 29.697 1.00 74.38 103 GLU A CA 1
ATOM 804 C C . GLU A 1 103 ? -29.279 -4.598 30.004 1.00 74.38 103 GLU A C 1
ATOM 806 O O . GLU A 1 103 ? -30.468 -4.820 30.236 1.00 74.38 103 GLU A O 1
ATOM 811 N N . ASN A 1 104 ? -28.353 -5.556 30.090 1.00 65.75 104 ASN A N 1
ATOM 812 C CA . ASN A 1 104 ? -28.624 -6.944 30.448 1.00 65.75 104 ASN A CA 1
ATOM 813 C C . ASN A 1 104 ? -27.686 -7.393 31.588 1.00 65.75 104 ASN A C 1
ATOM 815 O O . ASN A 1 104 ? -26.592 -7.907 31.328 1.00 65.75 104 ASN A O 1
ATOM 819 N N . PRO A 1 105 ? -28.061 -7.165 32.863 1.00 63.53 105 PRO A N 1
ATOM 820 C CA . PRO A 1 105 ? -27.229 -7.563 33.990 1.00 63.53 105 PRO A CA 1
ATOM 821 C C . PRO A 1 105 ? -27.044 -9.088 33.974 1.00 63.53 105 PRO A C 1
ATOM 823 O O . PRO A 1 105 ? -28.029 -9.809 33.804 1.00 63.53 105 PRO A O 1
ATOM 826 N N . PRO A 1 106 ? -25.812 -9.603 34.149 1.00 59.59 106 PRO A N 1
ATOM 827 C CA . PRO A 1 106 ? -25.578 -11.038 34.161 1.00 59.59 106 PRO A CA 1
ATOM 828 C C . PRO A 1 106 ? -26.389 -11.661 35.296 1.00 59.59 106 PRO A C 1
ATOM 830 O O . PRO A 1 106 ? -26.193 -11.328 36.468 1.00 59.59 106 PRO A O 1
ATOM 833 N N . ASP A 1 107 ? -27.321 -12.539 34.929 1.00 57.28 107 ASP A N 1
ATOM 834 C CA . ASP A 1 107 ? -28.138 -13.282 35.877 1.00 57.28 107 ASP A CA 1
ATOM 835 C C . ASP A 1 107 ? -27.196 -14.082 36.798 1.00 57.28 107 ASP A C 1
ATOM 837 O O . ASP A 1 107 ? -26.432 -14.916 36.305 1.00 57.28 107 ASP A O 1
ATOM 841 N N . PRO A 1 108 ? -27.216 -13.878 38.130 1.00 62.16 108 PRO A N 1
ATOM 842 C CA . PRO A 1 108 ? -26.285 -14.526 39.060 1.00 62.16 108 PRO A CA 1
ATOM 843 C C . PRO A 1 108 ? -26.591 -16.022 39.287 1.00 62.16 108 PRO A C 1
ATOM 845 O O . PRO A 1 108 ? -26.283 -16.562 40.348 1.00 62.16 108 PRO A O 1
ATOM 848 N N . SER A 1 109 ? -27.241 -16.693 38.330 1.00 56.53 109 SER A N 1
ATOM 849 C CA . SER A 1 109 ? -27.699 -18.084 38.449 1.00 56.53 109 SER A CA 1
ATOM 850 C C . SER A 1 109 ? -27.387 -18.990 37.247 1.00 56.53 109 SER A C 1
ATOM 852 O O . SER A 1 109 ? -27.977 -20.066 37.153 1.00 56.53 109 SER A O 1
ATOM 854 N N . ALA A 1 110 ? -26.447 -18.597 36.377 1.00 42.56 110 ALA A N 1
ATOM 855 C CA . ALA A 1 110 ? -25.824 -19.485 35.386 1.00 42.56 110 ALA A CA 1
ATOM 856 C C . ALA A 1 110 ? -24.470 -20.016 35.879 1.00 42.56 110 ALA A C 1
ATOM 858 O O . ALA A 1 110 ? -23.688 -19.206 36.429 1.00 42.56 110 ALA A O 1
#

Foldseek 3Di:
DDDDDDPPDPPPPPDPPPDPCPDPDPLDDVVLVVVLVVLLVVCVVPDDPVVSVVVNVVSVVVSVVVRPCCDPVNVVVVVVVVVVVVVVVVVVVVVVVVVCCVVDPPDPPD

pLDDT: mean 70.09, std 15.22, range [36.91, 93.25]

Radius of gyration: 29.25 Å; chains: 1; bounding box: 72×25×78 Å

InterPro domains:
  IPR007475 Ubiquinone biosynthesis accessory factor UbiK [MF_02216] (27-102)
  IPR007475 Ubiquinone biosynthesis accessory factor UbiK [PF04380] (27-100)
  IPR007475 Ubiquinone biosynthesis accessory factor UbiK [PTHR38040] (27-105)

Organism: Accumulibacter regalis (NCBI:txid522306)

Secondary structure (DSSP, 8-state):
--------------------------SS-HHHHHHHHHHHHHHHHHS-HHHHHHHHHHHHHHHHTTS----HHHHHHHHHHHHHHHHHHHHHHHHHHHHHHHHSPPPTT-

Sequence (110 aa):
MVRSRLRDAPVLNSAHSETNCVPVIPMLDPRILEELGARLGGIIAASPAADIEKNARSLLASFFSKLDLVSREEFDIQTQVLQRTREKLKALELRLESLERLENPPDPSA